Protein AF-A0A7J8GBL2-F1 (afdb_monomer_lite)

Secondary structure (DSSP, 8-state):
---SSPPHHHHHHHHHHHHTTSS-HHHHHHHHHT---TT-HHHHHHHHHHHHHHHTT----S-HHHHHHHHHHHHHHHHHHHHHHHHHHHHHHHHHHTT-THHHHHHHHHHHHHHHHHHH-HHHHHHHHHHHHHHHHT-------------

Sequence (151 aa):
MIGPSPNPLILSYLKYAISSQMVSYSSVLTAISKFDDFSRDLCVQALLDIMDMFCDRLSCHGKAEECIGLCRALLSALHWLLRCTAASAERLQEGLEAGTPATGEKQLAMCLQRLEKTLSSTKNRALLHIAKLEEACMCPSSPESHLPLLP

pLDDT: mean 85.91, std 14.97, range [40.41, 97.94]

Organism: Rousettus aegyptiacus (NCBI:txid9407)

Foldseek 3Di:
DPDLADDVVVLVVLLVCVVVVVDPPLVLLQVLLPDDPLVSLNVVLSSLVSCVSCLVVDDDDDDPVVLLSSLQSLLSSLVSLVSSLVVLVVQLVVCVVVVHNVSSVVSNVSSVVSNCVNVVDPVSVVSPVSNVVVVVVVDPDDDDPDDDDDD
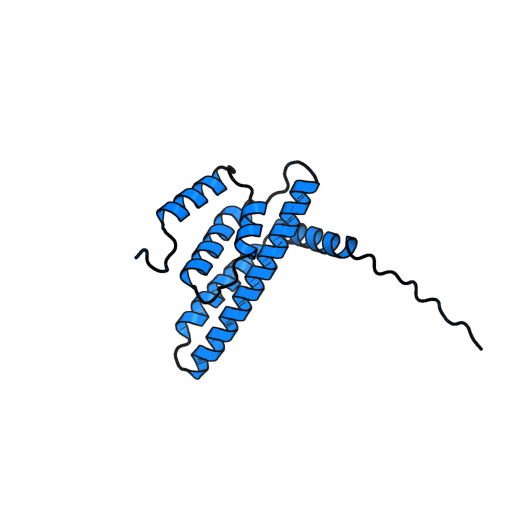
Radius of gyration: 19.53 Å; chains: 1; bounding box: 56×64×44 Å

InterPro domains:
  IPR021429 Mediator complex, subunit Med24, [PF11277] (1-139)
  IPR021429 Mediator complex, subunit Med24, [PTHR12898] (1-139)

Structure (mmCIF, N/CA/C/O backbone):
data_AF-A0A7J8GBL2-F1
#
_entry.id   AF-A0A7J8GBL2-F1
#
loop_
_atom_site.group_PDB
_atom_site.id
_atom_site.type_symbol
_atom_site.label_atom_id
_atom_site.label_alt_id
_atom_site.label_comp_id
_atom_site.label_asym_id
_atom_site.label_entity_id
_atom_site.label_seq_id
_atom_site.pdbx_PDB_ins_code
_atom_site.Cartn_x
_atom_site.Cartn_y
_atom_site.Cartn_z
_atom_site.occupancy
_atom_site.B_iso_or_equiv
_atom_site.auth_seq_id
_atom_site.auth_comp_id
_atom_site.auth_asym_id
_atom_site.auth_atom_id
_atom_site.pdbx_PDB_model_num
ATOM 1 N N . MET A 1 1 ? -7.317 25.202 13.423 1.00 42.50 1 MET A N 1
ATOM 2 C CA . MET A 1 1 ? -6.593 23.915 13.499 1.00 42.50 1 MET A CA 1
ATOM 3 C C . MET A 1 1 ? -7.121 23.024 12.387 1.00 42.50 1 MET A C 1
ATOM 5 O O . MET A 1 1 ? -8.310 22.740 12.385 1.00 42.50 1 MET A O 1
ATOM 9 N N . ILE A 1 2 ? -6.291 22.675 11.400 1.00 48.00 2 ILE A N 1
ATOM 10 C CA . ILE A 1 2 ? -6.624 21.650 10.396 1.00 48.00 2 ILE A CA 1
ATOM 11 C C . ILE A 1 2 ? -6.773 20.336 11.177 1.00 48.00 2 ILE A C 1
ATOM 13 O O . ILE A 1 2 ? -5.885 20.008 11.960 1.00 48.00 2 ILE A O 1
ATOM 17 N N . GLY A 1 3 ? -7.923 19.663 11.078 1.00 54.56 3 GLY A N 1
ATOM 18 C CA . GLY A 1 3 ? -8.198 18.441 11.842 1.00 54.56 3 GLY A CA 1
ATOM 19 C C . GLY A 1 3 ? -7.192 17.314 11.549 1.00 54.56 3 GLY A C 1
ATOM 20 O O . GLY A 1 3 ? -6.438 17.406 10.584 1.00 54.56 3 GLY A O 1
ATOM 21 N N . PRO A 1 4 ? -7.194 16.220 12.333 1.00 65.69 4 PRO A N 1
ATOM 22 C CA . PRO A 1 4 ? -6.273 15.085 12.165 1.00 65.69 4 PRO A CA 1
ATOM 23 C C . PRO A 1 4 ? -6.483 14.301 10.854 1.00 65.69 4 PRO A C 1
ATOM 25 O O . PRO A 1 4 ? -5.810 13.304 10.614 1.00 65.69 4 PRO A O 1
ATOM 28 N N . SER A 1 5 ? -7.437 14.724 10.023 1.00 67.12 5 SER A N 1
ATOM 29 C CA . SER A 1 5 ? -7.727 14.157 8.714 1.00 67.12 5 SER A CA 1
ATOM 30 C C . SER A 1 5 ? -6.786 14.720 7.640 1.00 67.12 5 SER A C 1
ATOM 32 O O . SER A 1 5 ? -6.573 15.938 7.603 1.00 67.12 5 SER A O 1
ATOM 34 N N . PRO A 1 6 ? -6.306 13.891 6.698 1.00 77.38 6 PRO A N 1
ATOM 35 C CA . PRO A 1 6 ? -5.549 14.370 5.547 1.00 77.38 6 PRO A CA 1
ATOM 36 C C . PRO A 1 6 ? -6.334 15.431 4.763 1.00 77.38 6 PRO A C 1
ATOM 38 O O . PRO A 1 6 ? -7.533 15.278 4.525 1.00 77.38 6 PRO A O 1
ATOM 41 N N . ASN A 1 7 ? -5.668 16.507 4.338 1.00 85.81 7 ASN A N 1
ATOM 42 C CA . ASN A 1 7 ? -6.323 17.566 3.571 1.00 85.81 7 ASN A CA 1
ATOM 43 C C . ASN A 1 7 ? -6.790 17.020 2.198 1.00 85.81 7 ASN A C 1
ATOM 45 O O . ASN A 1 7 ? -5.944 16.596 1.401 1.00 85.81 7 ASN A O 1
ATOM 49 N N . PRO A 1 8 ? -8.100 17.059 1.878 1.00 83.44 8 PRO A N 1
ATOM 50 C CA . PRO A 1 8 ? -8.644 16.444 0.665 1.00 83.44 8 PRO A CA 1
ATOM 51 C C . PRO A 1 8 ? -8.137 17.090 -0.633 1.00 83.44 8 PRO A C 1
ATOM 53 O O . PRO A 1 8 ? -8.047 16.408 -1.657 1.00 83.44 8 PRO A O 1
ATOM 56 N N . LEU A 1 9 ? -7.754 18.373 -0.609 1.00 86.62 9 LEU A N 1
ATOM 57 C CA . LEU A 1 9 ? -7.161 19.050 -1.768 1.00 86.62 9 LEU A CA 1
ATOM 58 C C . LEU A 1 9 ? -5.749 18.531 -2.046 1.00 86.62 9 LEU A C 1
ATOM 60 O O . LEU A 1 9 ? -5.419 18.226 -3.190 1.00 86.62 9 LEU A O 1
ATOM 64 N N . ILE A 1 10 ? -4.942 18.366 -0.993 1.00 86.69 10 ILE A N 1
ATOM 65 C CA . ILE A 1 10 ? -3.588 17.807 -1.107 1.00 86.69 10 ILE A CA 1
ATOM 66 C C . ILE A 1 10 ? -3.666 16.367 -1.615 1.00 86.69 10 ILE A C 1
ATOM 68 O O . ILE A 1 10 ? -2.939 16.005 -2.538 1.00 86.69 10 ILE A O 1
ATOM 72 N N . LEU A 1 11 ? -4.589 15.564 -1.073 1.00 85.25 11 LEU A N 1
ATOM 73 C CA . LEU A 1 11 ? -4.819 14.209 -1.568 1.00 85.25 11 LEU A CA 1
ATOM 74 C C . LEU A 1 11 ? -5.208 14.216 -3.047 1.00 85.25 11 LEU A C 1
ATOM 76 O O . LEU A 1 11 ? -4.621 13.473 -3.822 1.00 85.25 11 LEU A O 1
ATO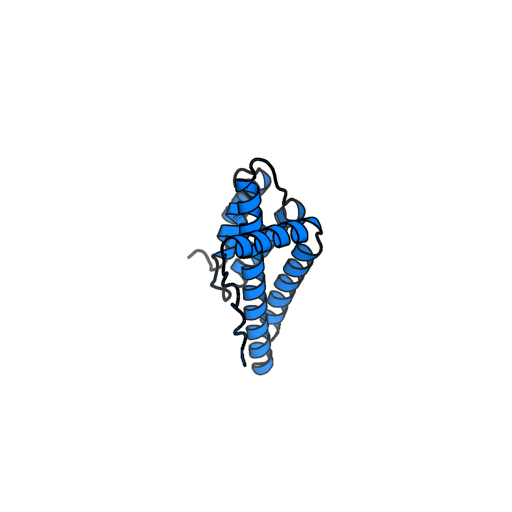M 80 N N . SER A 1 12 ? -6.139 15.072 -3.465 1.00 87.44 12 SER A N 1
ATOM 81 C CA . SER A 1 12 ? -6.557 15.157 -4.872 1.00 87.44 12 SER A CA 1
ATOM 82 C C . SER A 1 12 ? -5.398 15.534 -5.801 1.00 87.44 12 SER A C 1
ATOM 84 O O . SER A 1 12 ? -5.246 14.936 -6.867 1.00 87.44 12 SER A O 1
ATOM 86 N N . TYR A 1 13 ? -4.528 16.455 -5.375 1.00 89.62 13 TYR A N 1
ATOM 87 C CA . TYR A 1 13 ? -3.325 16.814 -6.125 1.00 89.62 13 TYR A CA 1
ATOM 88 C C . TYR A 1 13 ? -2.335 15.647 -6.227 1.00 89.62 13 TYR A C 1
ATOM 90 O O . TYR A 1 13 ? -1.834 15.360 -7.312 1.00 89.62 13 TYR A O 1
ATOM 98 N N . LEU A 1 14 ? -2.094 14.925 -5.127 1.00 87.94 14 LEU A N 1
ATOM 99 C CA . LEU A 1 14 ? -1.241 13.732 -5.130 1.00 87.94 14 LEU A CA 1
ATOM 100 C C . LEU A 1 14 ? -1.795 12.652 -6.061 1.00 87.94 14 LEU A C 1
ATOM 102 O O . LEU A 1 14 ? -1.059 12.103 -6.877 1.00 87.94 14 LEU A O 1
ATOM 106 N N . LYS A 1 15 ? -3.103 12.392 -5.995 1.00 88.31 15 LYS A N 1
ATOM 107 C CA . LYS A 1 15 ? -3.793 11.449 -6.883 1.00 88.31 15 LYS A CA 1
ATOM 108 C C . LYS A 1 15 ? -3.584 11.806 -8.355 1.00 88.31 15 LYS A C 1
ATOM 110 O O . LYS A 1 15 ? -3.282 10.921 -9.160 1.00 88.31 15 LYS A O 1
ATOM 115 N N . TYR A 1 16 ? -3.704 13.090 -8.694 1.00 90.25 16 TYR A N 1
ATOM 116 C CA . TYR A 1 16 ? -3.426 13.584 -10.039 1.00 90.25 16 TYR A CA 1
ATOM 117 C C . TYR A 1 16 ? -1.955 13.387 -10.421 1.00 90.25 16 TYR A C 1
ATOM 119 O O . TYR A 1 16 ? -1.689 12.778 -11.451 1.00 90.25 16 TYR A O 1
ATOM 127 N N . ALA A 1 17 ? -1.011 13.815 -9.577 1.00 89.62 17 ALA A N 1
ATOM 128 C CA . ALA A 1 17 ? 0.427 13.714 -9.834 1.00 89.62 17 ALA A CA 1
ATOM 129 C C . ALA A 1 17 ? 0.914 12.272 -10.047 1.00 89.62 17 ALA A C 1
ATOM 131 O O . ALA A 1 17 ? 1.781 12.022 -10.883 1.00 89.62 17 ALA A O 1
ATOM 132 N N . ILE A 1 18 ? 0.332 11.318 -9.318 1.00 88.38 18 ILE A N 1
ATOM 133 C CA . ILE A 1 18 ? 0.596 9.886 -9.486 1.00 88.38 18 ILE A CA 1
ATOM 134 C C . ILE A 1 18 ? 0.007 9.384 -10.807 1.00 88.38 18 ILE A C 1
ATOM 136 O O . ILE A 1 18 ? 0.660 8.649 -11.544 1.00 88.38 18 ILE A O 1
ATOM 140 N N . SER A 1 19 ? -1.226 9.782 -11.124 1.00 87.94 19 SER A N 1
ATOM 141 C CA . SER A 1 19 ? -1.919 9.328 -12.337 1.00 87.94 19 SER A CA 1
ATOM 142 C C . SER A 1 19 ? -1.280 9.878 -13.615 1.00 87.94 19 SER A C 1
ATOM 144 O O . SER A 1 19 ? -1.243 9.180 -14.625 1.00 87.94 19 SER A O 1
ATOM 146 N N . SER A 1 20 ? -0.734 11.095 -13.561 1.00 88.94 20 SER A N 1
ATOM 147 C CA . SER A 1 20 ? 0.019 11.723 -14.650 1.00 88.94 20 SER A CA 1
ATOM 148 C C . SER A 1 20 ? 1.500 11.331 -14.685 1.00 88.94 20 SER A C 1
ATOM 150 O O . SER A 1 20 ? 2.227 11.824 -15.542 1.00 88.94 20 SER A O 1
ATOM 152 N N . GLN A 1 21 ? 1.951 10.447 -13.782 1.00 83.31 21 GLN A N 1
ATOM 153 C CA . GLN A 1 21 ? 3.343 9.993 -13.666 1.00 83.31 21 GLN A CA 1
ATOM 154 C C . GLN A 1 21 ? 4.361 11.132 -13.453 1.00 83.31 21 GLN A C 1
ATOM 156 O O . GLN A 1 21 ? 5.547 10.964 -13.723 1.00 83.31 21 GLN A O 1
ATOM 161 N N . MET A 1 22 ? 3.927 12.277 -12.907 1.00 88.81 22 MET A N 1
ATOM 162 C CA . MET A 1 22 ? 4.844 13.335 -12.450 1.00 88.81 22 MET A CA 1
ATOM 163 C C . MET A 1 22 ? 5.694 12.876 -11.257 1.00 88.81 22 MET A C 1
ATOM 165 O O . MET A 1 22 ? 6.753 13.440 -10.991 1.00 88.81 22 MET A O 1
ATOM 169 N N . VAL A 1 23 ? 5.226 11.855 -10.531 1.00 88.62 23 VAL A N 1
ATOM 170 C CA . VAL A 1 23 ? 5.955 11.178 -9.455 1.00 88.62 23 VAL A CA 1
ATOM 171 C C . VAL A 1 23 ? 5.969 9.679 -9.745 1.00 88.62 23 VAL A C 1
ATOM 173 O O . VAL A 1 23 ? 4.943 9.105 -10.114 1.00 88.62 23 VAL A O 1
ATOM 176 N N . SER A 1 24 ? 7.121 9.032 -9.561 1.00 90.69 24 SER A N 1
ATOM 177 C CA . SER A 1 24 ? 7.250 7.591 -9.788 1.00 90.69 24 SER A CA 1
ATOM 178 C C . SER A 1 24 ? 6.511 6.775 -8.719 1.00 90.69 24 SER A C 1
ATOM 180 O O . SER A 1 24 ? 6.481 7.132 -7.537 1.00 90.69 24 SER A O 1
ATOM 182 N N . TYR A 1 25 ? 5.962 5.622 -9.117 1.00 93.12 25 TYR A N 1
ATOM 183 C CA . TYR A 1 25 ? 5.311 4.699 -8.180 1.00 93.12 25 TYR A CA 1
ATOM 184 C C . TYR A 1 25 ? 6.273 4.198 -7.094 1.00 93.12 25 TYR A C 1
ATOM 186 O O . TYR A 1 25 ? 5.866 4.051 -5.945 1.00 93.12 25 TYR A O 1
ATOM 194 N N . SER A 1 26 ? 7.554 3.995 -7.427 1.00 94.19 26 SER A N 1
ATOM 195 C CA . SER A 1 26 ? 8.588 3.599 -6.460 1.00 94.19 26 SER A CA 1
ATOM 196 C C . SER A 1 26 ? 8.748 4.638 -5.343 1.00 94.19 26 SER A C 1
ATOM 198 O O . SER A 1 26 ? 8.723 4.279 -4.164 1.00 94.19 26 SER A O 1
ATOM 200 N N . SER A 1 27 ? 8.819 5.932 -5.680 1.00 93.94 27 SER A N 1
ATOM 201 C CA . SER A 1 27 ? 8.923 7.003 -4.681 1.00 93.94 27 SER A CA 1
ATOM 202 C C . SER A 1 27 ? 7.697 7.061 -3.771 1.00 93.94 27 SER A C 1
ATOM 204 O O . SER A 1 27 ? 7.835 7.239 -2.562 1.00 93.94 27 SER A O 1
ATOM 206 N N . VAL A 1 28 ? 6.501 6.864 -4.331 1.00 95.44 28 VAL A N 1
ATOM 207 C CA . VAL A 1 28 ? 5.243 6.855 -3.568 1.00 95.44 28 VAL A CA 1
ATOM 208 C C . VAL A 1 28 ? 5.194 5.665 -2.608 1.00 95.44 28 VAL A C 1
ATOM 210 O O . VAL A 1 28 ? 4.938 5.854 -1.423 1.00 95.44 28 VAL A O 1
ATOM 213 N N . LEU A 1 29 ? 5.496 4.454 -3.085 1.00 96.44 29 LEU A N 1
ATOM 214 C CA . LEU A 1 29 ? 5.553 3.243 -2.256 1.00 96.44 29 LEU A CA 1
ATOM 215 C C . LEU A 1 29 ? 6.598 3.370 -1.140 1.00 96.44 29 LEU A C 1
ATOM 217 O O . LEU A 1 29 ? 6.328 3.030 0.011 1.00 96.44 29 LEU A O 1
ATOM 221 N N . THR A 1 30 ? 7.761 3.940 -1.462 1.00 96.62 30 THR A N 1
ATOM 222 C CA . THR A 1 30 ? 8.812 4.230 -0.481 1.00 96.62 30 THR A CA 1
ATOM 223 C C . THR A 1 30 ? 8.316 5.213 0.578 1.00 96.62 30 THR A C 1
ATOM 225 O O . THR A 1 30 ? 8.521 4.979 1.766 1.00 96.62 30 THR A O 1
ATOM 228 N N . ALA A 1 31 ? 7.634 6.292 0.185 1.00 96.56 31 ALA A N 1
ATOM 229 C CA . ALA A 1 31 ? 7.075 7.258 1.127 1.00 96.56 31 ALA A CA 1
ATOM 230 C C . ALA A 1 31 ? 6.003 6.636 2.037 1.00 96.56 31 ALA A C 1
ATOM 232 O O . ALA A 1 31 ? 6.041 6.856 3.244 1.00 96.56 31 ALA A O 1
ATOM 233 N N . ILE A 1 32 ? 5.105 5.811 1.483 1.00 96.38 32 ILE A N 1
ATOM 234 C CA . ILE A 1 32 ? 4.098 5.066 2.257 1.00 96.38 32 ILE A CA 1
ATOM 235 C C . ILE A 1 32 ? 4.783 4.174 3.298 1.00 96.38 32 ILE A C 1
ATOM 237 O O . ILE A 1 32 ? 4.420 4.214 4.469 1.00 96.38 32 ILE A O 1
ATOM 241 N N . SER A 1 33 ? 5.819 3.427 2.899 1.00 97.25 33 SER A N 1
ATOM 242 C CA . SER A 1 33 ? 6.503 2.471 3.783 1.00 97.25 33 SER A CA 1
ATOM 243 C C . SER A 1 33 ? 7.182 3.092 5.013 1.00 97.25 33 SER A C 1
ATOM 245 O O . SER A 1 33 ? 7.448 2.384 5.989 1.00 97.25 33 SER A O 1
ATOM 247 N N . LYS A 1 34 ? 7.437 4.407 4.980 1.00 96.94 34 LYS A N 1
ATOM 248 C CA . LYS A 1 34 ? 8.035 5.180 6.078 1.00 96.94 34 LYS A CA 1
ATOM 249 C C . LYS A 1 34 ? 7.026 5.623 7.136 1.00 96.94 34 LYS A C 1
ATOM 251 O O . LYS A 1 34 ? 7.449 6.060 8.197 1.00 96.94 34 LYS A O 1
ATOM 256 N N . PHE A 1 35 ? 5.726 5.544 6.858 1.00 95.62 35 PHE A N 1
ATOM 257 C CA . PHE A 1 35 ? 4.697 5.886 7.832 1.00 95.62 35 PHE A CA 1
ATOM 258 C C . PHE A 1 35 ? 4.590 4.794 8.907 1.00 95.62 35 PHE A C 1
ATOM 260 O O . PHE A 1 35 ? 4.441 3.622 8.577 1.00 95.62 35 PHE A O 1
ATOM 267 N N . ASP A 1 36 ? 4.641 5.156 10.181 1.00 94.19 36 ASP A N 1
ATOM 268 C CA . ASP A 1 36 ? 4.676 4.218 11.312 1.00 94.19 36 ASP A CA 1
ATOM 269 C C . ASP A 1 36 ? 3.622 4.502 12.399 1.00 94.19 36 ASP A C 1
ATOM 271 O O . ASP A 1 36 ? 3.341 3.625 13.215 1.00 94.19 36 ASP A O 1
ATOM 275 N N . ASP A 1 37 ? 2.967 5.669 12.378 1.00 94.25 37 ASP A N 1
ATOM 276 C CA . ASP A 1 37 ? 1.882 6.017 13.310 1.00 94.25 37 ASP A CA 1
ATOM 277 C C . ASP A 1 37 ? 0.539 5.360 12.921 1.00 94.25 37 ASP A C 1
ATOM 279 O O . ASP A 1 37 ? -0.404 6.001 12.444 1.00 94.25 37 ASP A O 1
ATOM 283 N N . PHE A 1 38 ? 0.429 4.047 13.144 1.00 92.88 38 PHE A N 1
ATOM 284 C CA . PHE A 1 38 ? -0.775 3.263 12.837 1.00 92.88 38 PHE A CA 1
ATOM 285 C C . PHE A 1 38 ? -1.997 3.594 13.708 1.00 92.88 38 PHE A C 1
ATOM 287 O O . PHE A 1 38 ? -3.061 3.022 13.469 1.00 92.88 38 PHE A O 1
ATOM 294 N N . SER A 1 39 ? -1.873 4.500 14.687 1.00 89.81 39 SER A N 1
ATOM 295 C CA . SER A 1 39 ? -3.005 5.006 15.479 1.00 89.81 39 SER A CA 1
ATOM 296 C C . SER A 1 39 ? -3.896 5.973 14.684 1.00 89.81 39 SER A C 1
ATOM 298 O O . SER A 1 39 ? -5.040 6.242 15.048 1.00 89.81 39 SER A O 1
ATOM 300 N N . ARG A 1 40 ? -3.385 6.507 13.566 1.00 91.38 40 ARG A N 1
ATOM 301 C CA . ARG A 1 40 ? -4.079 7.472 12.706 1.00 91.38 40 ARG A CA 1
ATOM 302 C C . ARG A 1 40 ? -4.880 6.762 11.618 1.00 91.38 40 ARG A C 1
ATOM 304 O O . ARG A 1 40 ? -4.484 6.778 10.451 1.00 91.38 40 ARG A O 1
ATOM 311 N N . ASP A 1 41 ? -6.029 6.195 11.975 1.00 90.38 41 ASP A N 1
ATOM 312 C CA . ASP A 1 41 ? -6.839 5.374 11.056 1.00 90.38 41 ASP A CA 1
ATOM 313 C C . ASP A 1 41 ? -7.143 6.075 9.716 1.00 90.38 41 ASP A C 1
ATOM 315 O O . ASP A 1 41 ? -6.961 5.488 8.651 1.00 90.38 41 ASP A O 1
ATOM 319 N N . LEU A 1 42 ? -7.508 7.365 9.739 1.00 91.12 42 LEU A N 1
ATOM 320 C CA . LEU A 1 42 ? -7.787 8.142 8.519 1.00 91.12 42 LEU A CA 1
ATOM 321 C C . LEU A 1 42 ? -6.550 8.348 7.631 1.00 91.12 42 LEU A C 1
ATOM 323 O O . LEU A 1 42 ? -6.668 8.395 6.406 1.00 91.12 42 LEU A O 1
ATOM 327 N N . CYS A 1 43 ? -5.364 8.486 8.229 1.00 92.56 43 CYS A N 1
ATOM 328 C CA . CYS A 1 43 ? -4.117 8.608 7.477 1.00 92.56 43 CYS A CA 1
ATOM 329 C C . CYS A 1 43 ? -3.770 7.277 6.820 1.00 92.56 43 CYS A C 1
ATOM 331 O O . CYS A 1 43 ? -3.499 7.240 5.623 1.00 92.56 43 CYS A O 1
ATOM 333 N N . VAL A 1 44 ? -3.842 6.185 7.583 1.00 93.69 44 VAL A N 1
ATOM 334 C CA . VAL A 1 44 ? -3.593 4.841 7.061 1.00 93.69 44 VAL A CA 1
ATOM 335 C C . VAL A 1 44 ? -4.574 4.517 5.934 1.00 93.69 44 VAL A C 1
ATOM 337 O O . VAL A 1 44 ? -4.146 4.083 4.868 1.00 93.69 44 VAL A O 1
ATOM 340 N N . GLN A 1 45 ? -5.865 4.806 6.117 1.00 93.62 45 GLN A N 1
ATOM 341 C CA . GLN A 1 45 ? -6.881 4.654 5.076 1.00 93.62 45 GLN A CA 1
ATOM 342 C C . GLN A 1 45 ? -6.506 5.423 3.800 1.00 93.62 45 GLN A C 1
ATOM 344 O O . GLN A 1 45 ? -6.493 4.838 2.719 1.00 93.62 45 GLN A O 1
ATOM 349 N N . ALA A 1 46 ? -6.126 6.699 3.909 1.00 93.75 46 ALA A N 1
ATOM 350 C CA . ALA A 1 46 ? -5.724 7.487 2.744 1.00 93.75 46 ALA A CA 1
ATOM 351 C C . ALA A 1 46 ? -4.481 6.917 2.033 1.00 93.75 46 ALA A C 1
ATOM 353 O O . ALA A 1 46 ? -4.411 6.955 0.804 1.00 93.75 46 ALA A O 1
ATOM 354 N N . LEU A 1 47 ? -3.513 6.367 2.775 1.00 95.12 47 LEU A N 1
ATOM 355 C CA . LEU A 1 47 ? -2.332 5.718 2.195 1.00 95.12 47 LEU A CA 1
ATOM 356 C C . LEU A 1 47 ? -2.696 4.409 1.476 1.00 95.12 47 LEU A C 1
ATOM 358 O O . LEU A 1 47 ? -2.201 4.166 0.374 1.00 95.12 47 LEU A O 1
ATOM 362 N N . LEU A 1 48 ? -3.594 3.599 2.049 1.00 95.12 48 LEU A N 1
ATOM 363 C CA . LEU A 1 48 ? -4.115 2.383 1.410 1.00 95.12 48 LEU A CA 1
ATOM 364 C C . LEU A 1 48 ? -4.889 2.701 0.123 1.00 95.12 48 LEU A C 1
ATOM 366 O O . LEU A 1 48 ? -4.749 1.975 -0.864 1.00 95.12 48 LEU A O 1
ATOM 370 N N . ASP A 1 49 ? -5.663 3.789 0.116 1.00 94.06 49 ASP A N 1
ATOM 371 C CA . ASP A 1 49 ? -6.381 4.272 -1.067 1.00 94.06 49 ASP A CA 1
ATOM 372 C C . ASP A 1 49 ? -5.411 4.754 -2.152 1.00 94.06 49 ASP A C 1
ATOM 374 O O . ASP A 1 49 ? -5.585 4.438 -3.327 1.00 94.06 49 ASP A O 1
ATOM 378 N N . ILE A 1 50 ? -4.360 5.492 -1.775 1.00 93.62 50 ILE A N 1
ATOM 379 C CA . ILE A 1 50 ? -3.308 5.915 -2.710 1.00 93.62 50 ILE A CA 1
ATOM 380 C C . ILE A 1 50 ? -2.621 4.693 -3.323 1.00 93.62 50 ILE A C 1
ATOM 382 O O . ILE A 1 50 ? -2.460 4.640 -4.541 1.00 93.62 50 ILE A O 1
ATOM 386 N N . MET A 1 51 ? -2.244 3.708 -2.505 1.00 93.94 51 MET A N 1
ATOM 387 C CA . MET A 1 51 ? -1.613 2.475 -2.980 1.00 93.94 51 MET A CA 1
ATOM 388 C C . MET A 1 51 ? -2.523 1.711 -3.954 1.00 93.94 51 MET A C 1
ATOM 390 O O . MET A 1 51 ? -2.047 1.202 -4.968 1.00 93.94 51 MET A O 1
ATOM 394 N N . ASP A 1 52 ? -3.835 1.673 -3.698 1.00 92.44 52 ASP A N 1
ATOM 395 C CA . ASP A 1 52 ? -4.806 1.012 -4.578 1.00 92.44 52 ASP A CA 1
ATOM 396 C C . ASP A 1 52 ? -4.859 1.611 -5.983 1.00 92.44 52 ASP A C 1
ATOM 398 O O . ASP A 1 52 ? -5.004 0.887 -6.968 1.00 92.44 52 ASP A O 1
ATOM 402 N N . MET A 1 53 ? -4.716 2.935 -6.084 1.00 91.50 53 MET A N 1
ATOM 403 C CA . MET A 1 53 ? -4.912 3.662 -7.337 1.00 91.50 53 MET A CA 1
ATOM 404 C C . MET A 1 53 ? -4.002 3.207 -8.470 1.00 91.50 53 MET A C 1
ATOM 406 O O . MET A 1 53 ? -4.368 3.367 -9.635 1.00 91.50 53 MET A O 1
ATOM 410 N N . PHE A 1 54 ? -2.811 2.706 -8.149 1.00 90.38 54 PHE A N 1
ATOM 411 C CA . PHE A 1 54 ? -1.802 2.342 -9.139 1.00 90.38 54 PHE A CA 1
ATOM 412 C C . PHE A 1 54 ? -1.266 0.915 -8.984 1.00 90.38 54 PHE A C 1
ATOM 414 O O . PHE A 1 54 ? -0.458 0.503 -9.813 1.00 90.38 54 PHE A O 1
ATOM 421 N N . CYS A 1 55 ? -1.729 0.139 -7.995 1.00 89.44 55 CYS A N 1
ATOM 422 C CA . CYS A 1 55 ? -1.253 -1.228 -7.744 1.00 89.44 55 CYS A CA 1
ATOM 423 C C . CYS A 1 55 ? -1.377 -2.139 -8.983 1.00 89.44 55 CYS A C 1
ATOM 425 O O . CYS A 1 55 ? -0.459 -2.893 -9.303 1.00 89.44 55 CYS A O 1
ATOM 427 N N . ASP A 1 56 ? -2.462 -2.000 -9.750 1.00 89.38 56 ASP A N 1
ATOM 428 C CA . ASP A 1 56 ? -2.684 -2.781 -10.976 1.00 89.38 56 ASP A CA 1
ATOM 429 C C . ASP A 1 56 ? -1.803 -2.304 -12.147 1.00 89.38 56 ASP A C 1
ATOM 431 O O . ASP A 1 56 ? -1.520 -3.054 -13.086 1.00 89.38 56 ASP A O 1
ATOM 435 N N . ARG A 1 57 ? -1.304 -1.065 -12.078 1.00 89.62 57 ARG A N 1
ATOM 436 C CA . ARG A 1 57 ? -0.488 -0.407 -13.111 1.00 89.62 57 ARG A CA 1
ATOM 437 C C . ARG A 1 57 ? 1.017 -0.505 -12.865 1.00 89.62 57 ARG A C 1
ATOM 439 O O . ARG A 1 57 ? 1.776 0.017 -13.670 1.00 89.62 57 ARG A O 1
ATOM 446 N N . LEU A 1 58 ? 1.460 -1.175 -11.800 1.00 90.19 58 LEU A N 1
ATOM 447 C CA . LEU A 1 58 ? 2.886 -1.346 -11.509 1.00 90.19 58 LEU A CA 1
ATOM 448 C C . LEU A 1 58 ? 3.584 -2.082 -12.650 1.00 90.19 58 LEU A C 1
ATOM 450 O O . LEU A 1 58 ? 3.228 -3.213 -12.960 1.00 90.19 58 LEU A O 1
ATOM 454 N N . SER A 1 59 ? 4.568 -1.468 -13.284 1.00 86.25 59 SER A N 1
ATOM 455 C CA . SER A 1 59 ? 5.327 -2.092 -14.364 1.00 86.25 59 SER A CA 1
ATOM 456 C C . SER A 1 59 ? 6.745 -1.555 -14.385 1.00 86.25 59 SER A C 1
ATOM 458 O O . SER A 1 59 ? 7.002 -0.384 -14.113 1.00 86.25 59 SER A O 1
ATOM 460 N N . CYS A 1 60 ? 7.667 -2.450 -14.709 1.00 83.56 60 CYS A N 1
ATOM 461 C CA . CYS A 1 60 ? 9.059 -2.130 -14.949 1.00 83.56 60 CYS A CA 1
ATOM 462 C C . CYS A 1 60 ? 9.183 -1.498 -16.339 1.00 83.56 60 CYS A C 1
ATOM 464 O O . CYS A 1 60 ? 8.971 -2.164 -17.352 1.00 83.56 60 CYS A O 1
ATOM 466 N N . HIS A 1 61 ? 9.501 -0.208 -16.378 1.00 78.75 61 HIS A N 1
ATOM 467 C CA . HIS A 1 61 ? 9.835 0.524 -17.595 1.00 78.75 61 HIS A CA 1
ATOM 468 C C . HIS A 1 61 ? 11.197 1.187 -17.397 1.00 78.75 61 HIS A C 1
ATOM 470 O O . HIS A 1 61 ? 11.485 1.667 -16.304 1.00 78.75 61 HIS A O 1
ATOM 476 N N . GLY A 1 62 ? 12.019 1.238 -18.446 1.00 77.69 62 GLY A N 1
ATOM 477 C CA . GLY A 1 62 ? 13.307 1.929 -18.395 1.00 77.69 62 GLY A CA 1
ATOM 478 C C . GLY A 1 62 ? 14.469 1.040 -17.955 1.00 77.69 62 GLY A C 1
ATOM 479 O O . GLY A 1 62 ? 14.600 -0.095 -18.418 1.00 77.69 62 GLY A O 1
ATOM 480 N N . LYS A 1 63 ? 15.369 1.590 -17.132 1.00 85.81 63 LYS A N 1
ATOM 481 C CA . LYS A 1 63 ? 16.638 0.939 -16.768 1.00 85.81 63 LYS A CA 1
ATOM 482 C C . LYS A 1 63 ? 16.435 -0.142 -15.705 1.00 85.81 63 LYS A C 1
ATOM 484 O O . LYS A 1 63 ? 15.526 -0.059 -14.880 1.00 85.81 63 LYS A O 1
ATOM 489 N N . ALA A 1 64 ? 17.342 -1.121 -15.672 1.00 87.19 64 ALA A N 1
ATOM 490 C CA . ALA A 1 64 ? 17.329 -2.192 -14.672 1.00 87.19 64 ALA A CA 1
ATOM 491 C C . ALA A 1 64 ? 17.311 -1.649 -13.229 1.00 87.19 64 ALA A C 1
ATOM 493 O O . ALA A 1 64 ? 16.513 -2.108 -12.420 1.00 87.19 64 ALA A O 1
ATOM 494 N N . GLU A 1 65 ? 18.100 -0.611 -12.943 1.00 87.00 65 GLU A N 1
ATOM 495 C CA . GLU A 1 65 ? 18.146 0.064 -11.635 1.00 87.00 65 GLU A CA 1
ATOM 496 C C . GLU A 1 65 ? 16.779 0.603 -11.185 1.00 87.00 65 GLU A C 1
ATOM 498 O O . GLU A 1 65 ? 16.379 0.429 -10.036 1.00 87.00 65 GLU A O 1
ATOM 503 N N . GLU A 1 66 ? 16.021 1.221 -12.094 1.00 87.56 66 GLU A N 1
ATOM 504 C CA . GLU A 1 66 ? 14.690 1.766 -11.791 1.00 87.56 66 GLU A CA 1
ATOM 505 C C . GLU A 1 66 ? 13.685 0.642 -11.522 1.00 87.56 66 GLU A C 1
ATOM 507 O O . GLU A 1 66 ? 12.830 0.747 -10.640 1.00 87.56 66 GLU A O 1
ATOM 512 N N . CYS A 1 67 ? 13.827 -0.467 -12.249 1.00 91.19 67 CYS A N 1
ATOM 513 C CA . CYS A 1 67 ? 13.015 -1.662 -12.066 1.00 91.19 67 CYS A CA 1
ATOM 514 C C . CYS A 1 67 ? 13.296 -2.317 -10.708 1.00 91.19 67 CYS A C 1
ATOM 516 O O . CYS A 1 67 ? 12.358 -2.631 -9.978 1.00 91.19 67 CYS A O 1
ATOM 518 N N . ILE A 1 68 ? 14.571 -2.454 -10.334 1.00 92.75 68 ILE A N 1
ATOM 519 C CA . ILE A 1 68 ? 14.990 -2.960 -9.020 1.00 92.75 68 ILE A CA 1
ATOM 520 C C . ILE A 1 68 ? 14.496 -2.025 -7.910 1.00 92.75 68 ILE A C 1
ATOM 522 O O . ILE A 1 68 ? 13.932 -2.489 -6.918 1.00 92.75 68 ILE A O 1
ATOM 526 N N . GLY A 1 69 ? 14.616 -0.707 -8.096 1.00 93.44 69 GLY A N 1
ATOM 527 C CA . GLY A 1 69 ? 14.082 0.289 -7.168 1.00 93.44 69 GLY A CA 1
ATOM 528 C C . GLY A 1 69 ? 12.569 0.166 -6.965 1.00 93.44 69 GLY A C 1
ATOM 529 O O . GLY A 1 69 ? 12.078 0.289 -5.842 1.00 93.44 69 GLY A O 1
ATOM 530 N N . LEU A 1 70 ? 11.808 -0.128 -8.024 1.00 94.81 70 LEU A N 1
ATOM 531 C CA . LEU A 1 70 ? 10.376 -0.410 -7.916 1.00 94.81 70 LEU A CA 1
ATOM 532 C C . LEU A 1 70 ? 10.099 -1.701 -7.136 1.00 94.81 70 LEU A C 1
ATOM 534 O O . LEU A 1 70 ? 9.234 -1.697 -6.260 1.00 94.81 70 LEU A O 1
ATOM 538 N N . CYS A 1 71 ? 10.836 -2.778 -7.420 1.00 95.38 71 CYS A N 1
ATOM 539 C CA . CYS A 1 71 ? 10.717 -4.054 -6.712 1.00 95.38 71 CYS A CA 1
ATOM 540 C C . CYS A 1 71 ? 10.958 -3.882 -5.202 1.00 95.38 71 CYS A C 1
ATOM 542 O O . CYS A 1 71 ? 10.120 -4.286 -4.394 1.00 95.38 71 CYS A O 1
ATOM 544 N N . ARG A 1 72 ? 12.050 -3.208 -4.816 1.00 95.50 72 ARG A N 1
ATOM 545 C CA . ARG A 1 72 ? 12.383 -2.904 -3.411 1.00 95.50 72 ARG A CA 1
ATOM 546 C C . ARG A 1 72 ? 11.320 -2.045 -2.731 1.00 95.50 72 ARG A C 1
ATOM 548 O O . ARG A 1 72 ? 10.923 -2.322 -1.598 1.00 95.50 72 ARG A O 1
ATOM 555 N N . ALA A 1 73 ? 10.834 -1.011 -3.418 1.00 96.81 73 ALA A N 1
ATOM 556 C CA . ALA A 1 73 ? 9.793 -0.140 -2.883 1.00 96.81 73 ALA A CA 1
ATOM 557 C C . ALA A 1 73 ? 8.472 -0.895 -2.668 1.00 96.81 73 ALA A C 1
ATOM 559 O O . ALA A 1 73 ? 7.821 -0.714 -1.640 1.00 96.81 73 ALA A O 1
ATOM 560 N N . LEU A 1 74 ? 8.097 -1.784 -3.596 1.00 96.56 74 LEU A N 1
ATOM 561 C CA . LEU A 1 74 ? 6.921 -2.640 -3.452 1.00 96.56 74 LEU A CA 1
ATOM 562 C C . LEU A 1 74 ? 7.066 -3.613 -2.276 1.00 96.56 74 LEU A C 1
ATOM 564 O O . LEU A 1 74 ? 6.118 -3.776 -1.511 1.00 96.56 74 LEU A O 1
ATOM 568 N N . LEU A 1 75 ? 8.241 -4.221 -2.098 1.00 96.62 75 LEU A N 1
ATOM 569 C CA . LEU A 1 75 ? 8.508 -5.097 -0.957 1.00 96.62 75 LEU A CA 1
ATOM 570 C C . LEU A 1 75 ? 8.443 -4.333 0.375 1.00 96.62 75 LEU A C 1
ATOM 572 O O . LEU A 1 75 ? 7.796 -4.786 1.316 1.00 96.62 75 LEU A O 1
ATOM 576 N N . SER A 1 76 ? 9.023 -3.133 0.430 1.00 97.00 76 SER A N 1
ATOM 577 C CA . SER A 1 76 ? 8.959 -2.258 1.609 1.00 97.00 76 SER A CA 1
ATOM 578 C C . SER A 1 76 ? 7.520 -1.855 1.947 1.00 97.00 76 SER A C 1
ATOM 580 O O . SER A 1 76 ? 7.118 -1.878 3.111 1.00 97.00 76 SER A O 1
ATOM 582 N N . ALA A 1 77 ? 6.711 -1.536 0.932 1.00 97.31 77 ALA A N 1
ATOM 583 C CA . ALA A 1 77 ? 5.290 -1.245 1.098 1.00 97.31 77 ALA A CA 1
ATOM 584 C C . ALA A 1 77 ? 4.487 -2.480 1.544 1.00 97.31 77 ALA A C 1
ATOM 586 O O . ALA A 1 77 ? 3.574 -2.352 2.357 1.00 97.31 77 ALA A O 1
ATOM 587 N N . LEU A 1 78 ? 4.844 -3.682 1.078 1.00 96.88 78 LEU A N 1
ATOM 588 C CA . LEU A 1 78 ? 4.232 -4.928 1.542 1.00 96.88 78 LEU A CA 1
ATOM 589 C C . LEU A 1 78 ? 4.552 -5.194 3.019 1.00 96.88 78 LEU A C 1
ATOM 591 O O . LEU A 1 78 ? 3.649 -5.509 3.790 1.00 96.88 78 LEU A O 1
ATOM 595 N N . HIS A 1 79 ? 5.808 -5.022 3.439 1.00 96.88 79 HIS A N 1
ATOM 596 C CA . HIS A 1 79 ? 6.187 -5.122 4.852 1.00 96.88 79 HIS A CA 1
ATOM 597 C C . HIS A 1 79 ? 5.457 -4.085 5.712 1.00 96.88 79 HIS A C 1
ATOM 599 O O . HIS A 1 79 ? 4.995 -4.396 6.808 1.00 96.88 79 HIS A O 1
ATOM 605 N N . TRP A 1 80 ? 5.306 -2.857 5.213 1.00 97.94 80 TRP A N 1
ATOM 606 C CA . TRP A 1 80 ? 4.489 -1.835 5.862 1.00 97.94 80 TRP A CA 1
ATOM 607 C C . TRP A 1 80 ? 3.024 -2.266 6.012 1.00 97.94 80 TRP A C 1
ATOM 609 O O . TRP A 1 80 ? 2.470 -2.155 7.103 1.00 97.94 80 TRP A O 1
ATOM 619 N N . LEU A 1 81 ? 2.422 -2.833 4.965 1.00 96.88 81 LEU A N 1
ATOM 620 C CA . LEU A 1 81 ? 1.044 -3.321 4.995 1.00 96.88 81 LEU A CA 1
ATOM 621 C C . LEU A 1 81 ? 0.856 -4.476 5.989 1.00 96.88 81 LEU A C 1
ATOM 623 O O . LEU A 1 81 ? -0.150 -4.526 6.695 1.00 96.88 81 LEU A O 1
ATOM 627 N N . LEU A 1 82 ? 1.836 -5.376 6.095 1.00 97.06 82 LEU A N 1
ATOM 628 C CA . LEU A 1 82 ? 1.838 -6.449 7.092 1.00 97.06 82 LEU A CA 1
ATOM 629 C C . LEU A 1 82 ? 1.926 -5.897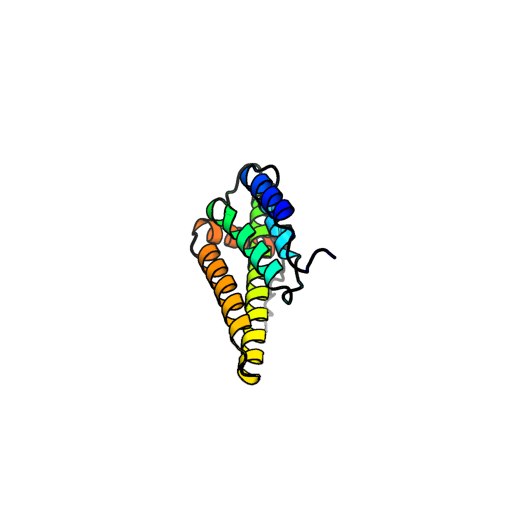 8.521 1.00 97.06 82 LEU A C 1
ATOM 631 O O . LEU A 1 82 ? 1.141 -6.311 9.370 1.00 97.06 82 LEU A O 1
ATOM 635 N N . ARG A 1 83 ? 2.802 -4.914 8.781 1.00 97.19 83 ARG A N 1
ATOM 636 C CA . ARG A 1 83 ? 2.864 -4.221 10.085 1.00 97.19 83 ARG A CA 1
ATOM 637 C C . ARG A 1 83 ? 1.551 -3.516 10.418 1.00 97.19 83 ARG A C 1
ATOM 639 O O . ARG A 1 83 ? 1.070 -3.615 11.540 1.00 97.19 83 ARG A O 1
ATOM 646 N N . CYS A 1 84 ? 0.941 -2.865 9.432 1.00 95.62 84 CYS A N 1
ATOM 647 C CA . CYS A 1 84 ? -0.362 -2.230 9.581 1.00 95.62 84 CYS A CA 1
ATOM 648 C C . CYS A 1 84 ? -1.467 -3.249 9.914 1.00 95.62 84 CYS A C 1
ATOM 650 O O . CYS A 1 84 ? -2.323 -2.991 10.760 1.00 95.62 84 CYS A O 1
ATOM 652 N N . THR A 1 85 ? -1.431 -4.421 9.276 1.00 96.00 85 THR A N 1
ATOM 653 C CA . THR A 1 85 ? -2.358 -5.530 9.543 1.00 96.00 85 THR A CA 1
ATOM 654 C C . THR A 1 85 ? -2.184 -6.044 10.973 1.00 96.00 85 THR A C 1
ATOM 656 O O . THR A 1 85 ? -3.173 -6.170 11.688 1.00 96.00 85 THR A O 1
ATOM 659 N N . ALA A 1 86 ? -0.941 -6.268 11.412 1.00 96.06 86 ALA A N 1
ATOM 660 C CA . ALA A 1 86 ? -0.628 -6.702 12.774 1.00 96.06 86 ALA A CA 1
ATOM 661 C C . ALA A 1 86 ? -1.120 -5.692 13.823 1.00 96.06 86 ALA A C 1
ATOM 663 O O . ALA A 1 86 ? -1.891 -6.057 14.704 1.00 96.06 86 ALA A O 1
ATOM 664 N N . ALA A 1 87 ? -0.800 -4.405 13.650 1.00 93.94 87 ALA A N 1
ATOM 665 C CA . ALA A 1 87 ? -1.255 -3.343 14.548 1.00 93.94 87 ALA A CA 1
ATOM 666 C C . ALA A 1 87 ? -2.790 -3.216 14.597 1.00 93.94 87 ALA A C 1
ATOM 668 O O . ALA A 1 87 ? -3.356 -2.825 15.615 1.00 93.94 87 ALA A O 1
ATOM 669 N N . SER A 1 88 ? -3.483 -3.522 13.496 1.00 92.81 88 SER A N 1
ATOM 670 C CA . SER A 1 88 ? -4.953 -3.520 13.457 1.00 92.81 88 SER A CA 1
ATOM 671 C C . SER A 1 88 ? -5.546 -4.746 14.159 1.00 92.81 88 SER A C 1
ATOM 673 O O . SER A 1 88 ? -6.584 -4.633 14.806 1.00 92.81 88 SER A O 1
ATOM 675 N N . ALA A 1 89 ? -4.886 -5.903 14.054 1.00 93.81 89 ALA A N 1
ATOM 676 C CA . ALA A 1 89 ? -5.279 -7.128 14.744 1.00 93.81 89 ALA A CA 1
ATOM 677 C C . ALA A 1 89 ? -5.085 -7.020 16.265 1.00 93.81 89 ALA A C 1
ATOM 679 O O . ALA A 1 89 ? -5.976 -7.413 17.012 1.00 93.81 89 ALA A O 1
ATOM 680 N N . GLU A 1 90 ? -3.979 -6.421 16.718 1.00 93.25 90 GLU A N 1
ATOM 681 C CA . GLU A 1 90 ? -3.737 -6.117 18.137 1.00 93.25 90 GLU A CA 1
ATOM 682 C C . GLU A 1 90 ? -4.842 -5.213 18.702 1.00 93.25 90 GLU A C 1
ATOM 684 O O . GLU A 1 90 ? -5.469 -5.550 19.704 1.00 93.25 90 GLU A O 1
ATOM 689 N N . ARG A 1 91 ? -5.189 -4.125 17.996 1.00 90.06 91 ARG A N 1
ATOM 690 C CA . ARG A 1 91 ? -6.298 -3.239 18.398 1.00 90.06 91 ARG A CA 1
ATOM 691 C C . ARG A 1 91 ? -7.656 -3.930 18.413 1.00 90.06 91 ARG A C 1
ATOM 693 O O . ARG A 1 91 ? -8.500 -3.598 19.241 1.00 90.06 91 ARG A O 1
ATOM 700 N N . LEU A 1 92 ? -7.904 -4.855 17.485 1.00 91.81 92 LEU A N 1
ATOM 701 C CA . LEU A 1 92 ? -9.126 -5.652 17.505 1.00 91.81 92 LEU A CA 1
ATOM 702 C C . LEU A 1 92 ? -9.171 -6.533 18.756 1.00 91.81 92 LEU A C 1
ATOM 704 O O . LEU A 1 92 ? -10.195 -6.574 19.430 1.00 91.81 92 LEU A O 1
ATOM 708 N N . GLN A 1 93 ? -8.064 -7.194 19.090 1.00 91.25 93 GLN A N 1
ATOM 709 C CA . GLN A 1 93 ? -7.971 -8.015 20.292 1.00 91.25 93 GLN A CA 1
ATOM 710 C C . GLN A 1 93 ? -8.232 -7.190 21.561 1.00 91.25 93 GLN A C 1
ATOM 712 O O . GLN A 1 93 ? -9.046 -7.591 22.388 1.00 91.25 93 GLN A O 1
ATOM 717 N N . GLU A 1 94 ? -7.631 -6.006 21.683 1.00 89.75 94 GLU A N 1
ATOM 718 C CA . GLU A 1 94 ? -7.893 -5.075 22.792 1.00 89.75 94 GLU A CA 1
ATOM 719 C C . GLU A 1 94 ? -9.358 -4.607 22.827 1.00 89.75 94 GLU A C 1
ATOM 721 O O . GLU A 1 94 ? -9.985 -4.548 23.886 1.00 89.75 94 GLU A O 1
ATOM 726 N N . GLY A 1 95 ? -9.927 -4.300 21.659 1.00 88.25 95 GLY A N 1
ATOM 727 C CA . GLY A 1 95 ? -11.321 -3.892 21.519 1.00 88.25 95 GLY A CA 1
ATOM 728 C C . GLY A 1 95 ? -12.312 -4.993 21.896 1.00 88.25 95 GLY A C 1
ATOM 729 O O . GLY A 1 95 ? -13.376 -4.681 22.427 1.00 88.25 95 GLY A O 1
ATOM 730 N N . LEU A 1 96 ? -11.978 -6.267 21.672 1.00 88.94 96 LEU A N 1
ATOM 731 C CA . LEU A 1 96 ? -12.795 -7.405 22.101 1.00 88.94 96 LEU A CA 1
ATOM 732 C C . LEU A 1 96 ? -12.855 -7.500 23.632 1.00 88.94 96 LEU A C 1
ATOM 734 O O . LEU A 1 96 ? -13.948 -7.625 24.181 1.00 88.94 96 LEU A O 1
ATOM 738 N N . GLU A 1 97 ? -11.719 -7.342 24.315 1.00 88.88 97 GLU A N 1
ATOM 739 C CA . GLU A 1 97 ? -11.650 -7.332 25.785 1.00 88.88 97 GLU A CA 1
ATOM 740 C C . GLU A 1 97 ? -12.396 -6.124 26.387 1.00 88.88 97 GLU A C 1
ATOM 742 O O . GLU A 1 97 ? -13.037 -6.230 27.433 1.00 88.88 97 GLU A O 1
ATOM 747 N N . ALA A 1 98 ? -12.360 -4.973 25.705 1.00 86.69 98 ALA A N 1
ATOM 748 C CA . ALA A 1 98 ? -13.025 -3.736 26.123 1.00 86.69 98 ALA A CA 1
ATOM 749 C C . ALA A 1 98 ? -14.491 -3.601 25.648 1.00 86.69 98 ALA A C 1
ATOM 751 O O . ALA A 1 98 ? -15.133 -2.586 25.925 1.00 86.69 98 ALA A O 1
ATOM 752 N N . GLY A 1 99 ? -15.027 -4.573 24.900 1.00 82.94 99 GLY A N 1
ATOM 753 C CA . GLY A 1 99 ? -16.394 -4.541 24.361 1.00 82.94 99 GLY A CA 1
ATOM 754 C C . GLY A 1 99 ? -16.641 -3.524 23.232 1.00 82.94 99 GLY A C 1
ATOM 755 O O . GLY A 1 99 ? -17.790 -3.172 22.967 1.00 82.94 99 GLY A O 1
ATOM 756 N N . THR A 1 100 ? -15.593 -3.037 22.558 1.00 80.19 100 THR A N 1
ATOM 757 C CA . THR A 1 100 ? -15.656 -2.063 21.447 1.00 80.19 100 THR A CA 1
ATOM 758 C C . THR A 1 100 ? -14.822 -2.479 20.207 1.00 80.19 100 THR A C 1
ATOM 760 O O . THR A 1 100 ? -13.929 -1.749 19.777 1.00 80.19 100 THR A O 1
ATOM 763 N N . PRO A 1 101 ? -15.112 -3.624 19.553 1.00 77.94 101 PRO A N 1
ATOM 764 C CA . PRO A 1 101 ? -14.270 -4.178 18.476 1.00 77.94 101 PRO A CA 1
ATOM 765 C C . PRO A 1 101 ? -14.364 -3.460 17.111 1.00 77.94 101 PRO A C 1
ATOM 767 O O . PRO A 1 101 ? -13.494 -3.628 16.252 1.00 77.94 101 PRO A O 1
ATOM 770 N N . ALA A 1 102 ? -15.392 -2.630 16.896 1.00 78.31 102 ALA A N 1
ATOM 771 C CA . ALA A 1 102 ? -15.786 -2.148 15.565 1.00 78.31 102 ALA A CA 1
ATOM 772 C C . ALA A 1 102 ? -14.698 -1.364 14.798 1.00 78.31 102 ALA A C 1
ATOM 774 O O . ALA A 1 102 ? -14.616 -1.446 13.570 1.00 78.31 102 ALA A O 1
ATOM 775 N N . THR A 1 103 ? -13.855 -0.594 15.494 1.00 73.44 103 THR A N 1
ATOM 776 C CA . THR A 1 103 ? -12.810 0.217 14.843 1.00 73.44 103 THR A CA 1
ATOM 777 C C . THR A 1 103 ? -11.643 -0.646 14.355 1.00 73.44 103 THR A C 1
ATOM 779 O O . THR A 1 103 ? -11.184 -0.472 13.223 1.00 73.44 103 THR A O 1
ATOM 782 N N . GLY A 1 104 ? -11.194 -1.610 15.170 1.00 81.38 104 GLY A N 1
ATOM 783 C CA . GLY A 1 104 ? -10.111 -2.534 14.813 1.00 81.38 104 GLY A CA 1
ATOM 784 C C . GLY A 1 104 ? -10.494 -3.453 13.652 1.00 81.38 104 GLY A C 1
ATOM 785 O O . GLY A 1 104 ? -9.714 -3.626 12.716 1.00 81.38 104 GLY A O 1
ATOM 786 N N . GLU A 1 105 ? -11.733 -3.952 13.654 1.00 89.62 105 GLU A N 1
ATOM 787 C CA . GLU A 1 105 ? -12.299 -4.787 12.584 1.00 89.62 105 GLU A CA 1
ATOM 788 C C . GLU A 1 105 ? -12.258 -4.106 11.216 1.00 89.62 105 GLU A C 1
ATOM 790 O O . GLU A 1 105 ? -11.760 -4.680 10.243 1.00 89.62 105 GLU A O 1
ATOM 795 N N . LYS A 1 106 ? -12.753 -2.865 11.132 1.00 90.38 106 LYS A N 1
ATOM 796 C CA . LYS A 1 106 ? -12.793 -2.125 9.867 1.00 90.38 106 LYS A CA 1
ATOM 797 C C . LYS A 1 106 ? -11.388 -1.922 9.303 1.00 90.38 106 LYS A C 1
ATOM 799 O O . LYS A 1 106 ? -11.165 -2.143 8.112 1.00 90.38 106 LYS A O 1
ATOM 804 N N . GLN A 1 107 ? -10.447 -1.507 10.149 1.00 89.88 107 GLN A N 1
ATOM 805 C CA . GLN A 1 107 ? -9.079 -1.239 9.720 1.00 89.88 107 GLN A CA 1
ATOM 806 C C . GLN A 1 107 ? -8.371 -2.520 9.264 1.00 89.88 107 GLN A C 1
ATOM 808 O O . GLN A 1 107 ? -7.721 -2.532 8.214 1.00 89.88 107 GLN A O 1
ATOM 813 N N . LEU A 1 108 ? -8.553 -3.614 10.008 1.00 94.88 108 LEU A N 1
ATOM 814 C CA . LEU A 1 108 ? -8.020 -4.925 9.657 1.00 94.88 108 LEU A CA 1
ATOM 815 C C . LEU A 1 108 ? -8.565 -5.405 8.305 1.00 94.88 108 LEU A C 1
ATOM 817 O O . LEU A 1 108 ? -7.784 -5.805 7.442 1.00 94.88 108 LEU A O 1
ATOM 821 N N . ALA A 1 109 ? -9.878 -5.292 8.081 1.00 95.12 109 ALA A N 1
ATOM 822 C CA . ALA A 1 109 ? -10.510 -5.669 6.818 1.00 95.12 109 ALA A CA 1
ATOM 823 C C . ALA A 1 109 ? -9.931 -4.889 5.625 1.00 95.12 109 ALA A C 1
ATOM 825 O O . ALA A 1 109 ? -9.617 -5.479 4.590 1.00 95.12 109 ALA A O 1
ATOM 826 N N . MET A 1 110 ? -9.712 -3.579 5.777 1.00 94.31 110 MET A N 1
ATOM 827 C CA . MET A 1 110 ? -9.096 -2.753 4.733 1.00 94.31 110 MET A CA 1
ATOM 828 C C . MET A 1 110 ? -7.656 -3.177 4.417 1.00 94.31 110 MET A C 1
ATOM 830 O O . MET A 1 110 ? -7.274 -3.238 3.244 1.00 94.31 110 MET A O 1
ATOM 834 N N . CYS A 1 111 ? -6.861 -3.491 5.443 1.00 95.94 111 CYS A N 1
ATOM 835 C CA . CYS A 1 111 ? -5.487 -3.959 5.261 1.00 95.94 111 CYS A CA 1
ATOM 836 C C . CYS A 1 111 ? -5.449 -5.311 4.539 1.00 95.94 111 CYS A C 1
ATOM 838 O O . CYS A 1 111 ? -4.703 -5.466 3.571 1.00 95.94 111 CYS A O 1
ATOM 840 N N . LEU A 1 112 ? -6.293 -6.259 4.959 1.00 96.50 112 LEU A N 1
ATOM 841 C CA . LEU A 1 112 ? -6.395 -7.586 4.352 1.00 96.50 112 LEU A CA 1
ATOM 842 C C . LEU A 1 112 ? -6.856 -7.512 2.895 1.00 96.50 112 LEU A C 1
ATOM 844 O O . LEU A 1 112 ? -6.222 -8.112 2.032 1.00 96.50 112 LEU A O 1
ATOM 848 N N . GLN A 1 113 ? -7.879 -6.707 2.595 1.00 96.12 113 GLN A N 1
ATOM 849 C CA . GLN A 1 113 ? -8.337 -6.490 1.221 1.00 96.12 113 GLN A CA 1
ATOM 850 C C . GLN A 1 113 ? -7.210 -5.925 0.343 1.00 96.12 113 GLN A C 1
ATOM 852 O O . GLN A 1 113 ? -7.019 -6.341 -0.805 1.00 96.12 113 GLN A O 1
ATOM 857 N N . ARG A 1 114 ? -6.428 -4.971 0.868 1.00 95.50 114 ARG A N 1
ATOM 858 C CA . ARG A 1 114 ? -5.302 -4.403 0.121 1.00 95.50 114 ARG A CA 1
ATOM 859 C C . ARG A 1 114 ? -4.176 -5.414 -0.075 1.00 95.50 114 ARG A C 1
ATOM 861 O O . ARG A 1 114 ? -3.565 -5.432 -1.148 1.00 95.50 114 ARG A O 1
ATOM 868 N N . LEU A 1 115 ? -3.920 -6.251 0.927 1.00 96.12 115 LEU A N 1
ATOM 869 C CA . LEU A 1 115 ? -2.905 -7.298 0.889 1.00 96.12 115 LEU A CA 1
ATOM 870 C C . LEU A 1 115 ? -3.269 -8.351 -0.157 1.00 96.12 115 LEU A C 1
ATOM 872 O O . LEU A 1 115 ? -2.461 -8.644 -1.037 1.00 96.12 115 LEU A O 1
ATOM 876 N N . GLU A 1 116 ? -4.507 -8.837 -0.118 1.00 95.81 116 GLU A N 1
ATOM 877 C CA . GLU A 1 116 ? -5.051 -9.787 -1.082 1.00 95.81 116 GLU A CA 1
ATOM 878 C C . GLU A 1 116 ? -4.947 -9.244 -2.507 1.00 95.81 116 GLU A C 1
ATOM 880 O O . GLU A 1 116 ? -4.370 -9.904 -3.370 1.00 95.81 116 GLU A O 1
ATOM 885 N N . LYS A 1 117 ? -5.406 -8.009 -2.756 1.00 94.06 117 LYS A N 1
ATOM 886 C CA . LYS A 1 117 ? -5.305 -7.395 -4.089 1.00 94.06 117 LYS A CA 1
ATOM 887 C C . LYS A 1 117 ? -3.854 -7.279 -4.561 1.00 94.06 117 LYS A C 1
ATOM 889 O O . LYS A 1 117 ? -3.548 -7.546 -5.721 1.00 94.06 117 LYS A O 1
ATOM 894 N N . THR A 1 118 ? -2.945 -6.893 -3.667 1.00 93.69 118 THR A N 1
ATOM 895 C CA . THR A 1 118 ? -1.524 -6.757 -4.015 1.00 93.69 118 THR A CA 1
ATOM 896 C C . THR A 1 118 ? -0.930 -8.106 -4.411 1.00 93.69 118 THR A C 1
ATOM 898 O O . THR A 1 118 ? -0.170 -8.171 -5.376 1.00 93.69 118 THR A O 1
ATOM 901 N N . LEU A 1 119 ? -1.294 -9.181 -3.707 1.00 94.31 119 LEU A N 1
ATOM 902 C CA . LEU A 1 119 ? -0.748 -10.524 -3.903 1.00 94.31 119 LEU A CA 1
ATOM 903 C C . LEU A 1 119 ? -1.485 -11.353 -4.964 1.00 94.31 119 LEU A C 1
ATOM 905 O O . LEU A 1 119 ? -0.900 -12.302 -5.487 1.00 94.31 119 LEU A O 1
ATOM 909 N N . SER A 1 120 ? -2.723 -11.016 -5.329 1.00 93.88 120 SER A N 1
ATOM 910 C CA . SER A 1 120 ? -3.492 -11.732 -6.358 1.00 93.88 120 SER A CA 1
ATOM 911 C C . SER A 1 120 ? -2.933 -11.512 -7.770 1.00 93.88 120 SER A C 1
ATOM 913 O O . SER A 1 120 ? -3.010 -12.400 -8.624 1.00 93.88 120 SER A O 1
ATOM 915 N N . SER A 1 121 ? -2.254 -10.386 -7.997 1.00 93.19 121 SER A N 1
ATOM 916 C CA . SER A 1 121 ? -1.566 -10.071 -9.250 1.00 93.19 121 SER A CA 1
ATOM 917 C C . SER A 1 121 ? -0.280 -10.889 -9.427 1.00 93.19 121 SER A C 1
ATOM 919 O O . SER A 1 121 ? 0.696 -10.718 -8.695 1.00 93.19 121 SER A O 1
ATOM 921 N N . THR A 1 122 ? -0.231 -11.738 -10.462 1.00 94.19 122 THR A N 1
ATOM 922 C CA . THR A 1 122 ? 0.982 -12.490 -10.849 1.00 94.19 122 THR A CA 1
ATOM 923 C C . THR A 1 122 ? 2.178 -11.571 -11.076 1.00 94.19 122 THR A C 1
ATOM 925 O O . THR A 1 122 ? 3.296 -11.895 -10.682 1.00 94.19 122 THR A O 1
ATOM 928 N N . LYS A 1 123 ? 1.932 -10.393 -11.655 1.00 93.31 123 LYS A N 1
ATOM 929 C CA . LYS A 1 123 ? 2.951 -9.373 -11.893 1.00 93.31 123 LYS A CA 1
ATOM 930 C C . LYS A 1 123 ? 3.547 -8.868 -10.581 1.00 93.31 123 LYS A C 1
ATOM 932 O O . LYS A 1 123 ? 4.762 -8.863 -10.433 1.00 93.31 123 LYS A O 1
ATOM 937 N N . ASN A 1 124 ? 2.710 -8.522 -9.607 1.00 94.88 124 ASN A N 1
ATOM 938 C CA . ASN A 1 124 ? 3.187 -8.050 -8.308 1.00 94.88 124 ASN A CA 1
ATOM 939 C C . ASN A 1 124 ? 3.956 -9.148 -7.568 1.00 94.88 124 ASN A C 1
ATOM 941 O O . ASN A 1 124 ? 5.011 -8.872 -7.004 1.00 94.88 124 ASN A O 1
ATOM 945 N N . ARG A 1 125 ? 3.490 -10.405 -7.634 1.00 95.56 125 ARG A N 1
ATOM 946 C CA . ARG A 1 125 ? 4.232 -11.551 -7.082 1.00 95.56 125 ARG A CA 1
ATOM 947 C C . ARG A 1 125 ? 5.612 -11.709 -7.722 1.00 95.56 125 ARG A C 1
ATOM 949 O O . ARG A 1 125 ? 6.575 -11.952 -7.002 1.00 95.56 125 ARG A O 1
ATOM 956 N N . ALA A 1 126 ? 5.727 -11.533 -9.038 1.00 95.12 126 ALA A N 1
ATOM 957 C CA . ALA A 1 126 ? 7.013 -11.582 -9.731 1.00 95.12 126 ALA A CA 1
ATOM 958 C C . ALA A 1 126 ? 7.950 -10.442 -9.289 1.00 95.12 126 ALA A C 1
ATOM 960 O O . ALA A 1 126 ? 9.105 -10.702 -8.965 1.00 95.12 126 ALA A O 1
ATOM 961 N N . LEU A 1 127 ? 7.447 -9.204 -9.193 1.00 94.75 127 LEU A N 1
ATOM 962 C CA . LEU A 1 127 ? 8.220 -8.055 -8.696 1.00 94.75 127 LEU A CA 1
ATOM 963 C C . LEU A 1 127 ? 8.724 -8.280 -7.261 1.00 94.75 127 LEU A C 1
ATOM 965 O O . LEU A 1 127 ? 9.889 -8.031 -6.960 1.00 94.75 127 LEU A O 1
ATOM 969 N N . LEU A 1 128 ? 7.862 -8.802 -6.384 1.00 95.56 128 LEU A N 1
ATOM 970 C CA . LEU A 1 128 ? 8.219 -9.154 -5.008 1.00 95.56 128 LEU A CA 1
ATOM 971 C C . LEU A 1 128 ? 9.264 -10.273 -4.951 1.00 95.56 128 LEU A C 1
ATOM 973 O O . LEU A 1 128 ? 10.150 -10.243 -4.101 1.00 95.56 128 LEU A O 1
ATOM 977 N N . HIS A 1 129 ? 9.179 -11.257 -5.846 1.00 94.88 129 HIS A N 1
ATOM 978 C CA . HIS A 1 129 ? 10.165 -12.331 -5.919 1.00 94.88 129 HIS A CA 1
ATOM 979 C C . HIS A 1 129 ? 11.542 -11.803 -6.336 1.00 94.88 129 HIS A C 1
ATOM 981 O O . HIS A 1 129 ? 12.536 -12.140 -5.699 1.00 94.88 129 HIS A O 1
ATOM 987 N N . ILE A 1 130 ? 11.593 -10.913 -7.333 1.00 94.25 130 ILE A N 1
ATOM 988 C CA . ILE A 1 130 ? 12.830 -10.237 -7.748 1.00 94.25 130 ILE A CA 1
ATOM 989 C C . ILE A 1 130 ? 13.425 -9.446 -6.579 1.00 94.25 130 ILE A C 1
ATOM 991 O O . ILE A 1 130 ? 14.616 -9.576 -6.315 1.00 94.25 130 ILE A O 1
ATOM 995 N N . ALA A 1 131 ? 12.605 -8.682 -5.847 1.00 94.38 131 ALA A N 1
ATOM 996 C CA . ALA A 1 131 ? 13.061 -7.925 -4.679 1.00 94.38 131 ALA A CA 1
ATOM 997 C C . ALA A 1 131 ? 13.725 -8.825 -3.623 1.00 94.38 131 ALA A C 1
ATOM 999 O O . ALA A 1 131 ? 14.803 -8.510 -3.135 1.00 94.38 131 ALA A O 1
ATOM 1000 N N . LYS A 1 132 ? 13.113 -9.976 -3.312 1.00 92.81 132 LYS A N 1
ATOM 1001 C CA . LYS A 1 132 ? 13.652 -10.929 -2.329 1.00 92.81 132 LYS A CA 1
ATOM 1002 C C . LYS A 1 132 ? 14.966 -11.573 -2.767 1.00 92.81 132 LYS A C 1
ATOM 1004 O O . LYS A 1 132 ? 15.852 -11.777 -1.944 1.00 92.81 132 LYS A O 1
ATOM 1009 N N . LEU A 1 133 ? 15.088 -11.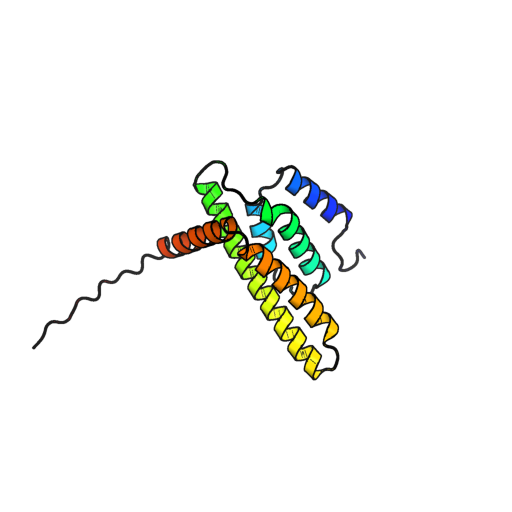927 -4.048 1.00 92.19 133 LEU A N 1
ATOM 1010 C CA . LEU A 1 133 ? 16.337 -12.474 -4.590 1.00 92.19 133 LEU A CA 1
ATOM 1011 C C . LEU A 1 133 ? 17.467 -11.447 -4.523 1.00 92.19 133 LEU A C 1
ATOM 1013 O O . LEU A 1 133 ? 18.615 -11.796 -4.271 1.00 92.19 133 LEU A O 1
ATOM 1017 N N . GLU A 1 134 ? 17.128 -10.183 -4.738 1.00 88.12 134 GLU A N 1
ATOM 1018 C CA . GLU A 1 134 ? 18.068 -9.077 -4.694 1.00 88.12 134 GLU A CA 1
ATOM 1019 C C . GLU A 1 134 ? 18.560 -8.809 -3.260 1.00 88.12 134 GLU A C 1
ATOM 1021 O O . GLU A 1 134 ? 19.770 -8.761 -3.049 1.00 88.12 134 GLU A O 1
ATOM 1026 N N . GLU A 1 135 ? 17.666 -8.798 -2.263 1.00 81.62 135 GLU A N 1
ATOM 1027 C CA . GLU A 1 135 ? 18.048 -8.743 -0.839 1.00 81.62 135 GLU A CA 1
ATOM 1028 C C . GLU A 1 135 ? 18.981 -9.901 -0.443 1.00 81.62 135 GLU A C 1
ATOM 1030 O O . GLU A 1 135 ? 19.969 -9.690 0.259 1.00 81.62 135 GLU A O 1
ATOM 1035 N N . ALA A 1 136 ? 18.713 -11.119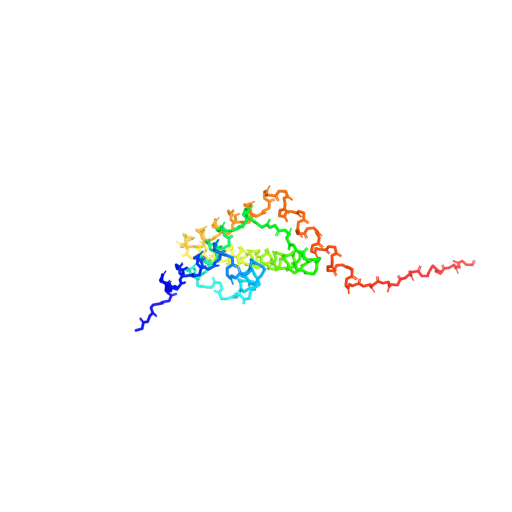 -0.926 1.00 76.06 136 ALA A N 1
ATOM 1036 C CA . ALA A 1 136 ? 19.564 -12.279 -0.661 1.00 76.06 136 ALA A CA 1
ATOM 1037 C C . ALA A 1 136 ? 20.944 -12.168 -1.336 1.00 76.06 136 ALA A C 1
ATOM 1039 O O . ALA A 1 136 ? 21.951 -12.554 -0.748 1.00 76.06 136 ALA A O 1
ATOM 1040 N N . CYS A 1 137 ? 21.010 -11.611 -2.548 1.00 66.69 137 CYS A N 1
ATOM 1041 C CA . CYS A 1 137 ? 22.260 -11.400 -3.283 1.00 66.69 137 CYS A CA 1
ATOM 1042 C C . CYS A 1 137 ? 23.173 -10.367 -2.593 1.00 66.69 137 CYS A C 1
ATOM 1044 O O . CYS A 1 137 ? 24.397 -10.485 -2.633 1.00 66.69 137 CYS A O 1
ATOM 1046 N N . MET A 1 138 ? 22.584 -9.385 -1.902 1.00 58.47 138 MET A N 1
ATOM 1047 C CA . MET A 1 138 ? 23.318 -8.406 -1.090 1.00 58.47 138 MET A CA 1
ATOM 1048 C C . MET A 1 138 ? 23.882 -8.992 0.221 1.00 58.47 138 MET A C 1
ATOM 1050 O O . MET A 1 138 ? 24.734 -8.358 0.844 1.00 58.47 138 MET A O 1
ATOM 1054 N N . CYS A 1 139 ? 23.469 -10.201 0.625 1.00 45.59 139 CYS A N 1
ATOM 1055 C CA . CYS A 1 139 ? 24.031 -10.949 1.752 1.00 45.59 139 CYS A CA 1
ATOM 1056 C C . CYS A 1 139 ? 24.818 -12.185 1.269 1.00 45.59 139 CYS A C 1
ATOM 1058 O O . CYS A 1 139 ? 24.316 -13.306 1.370 1.00 45.59 139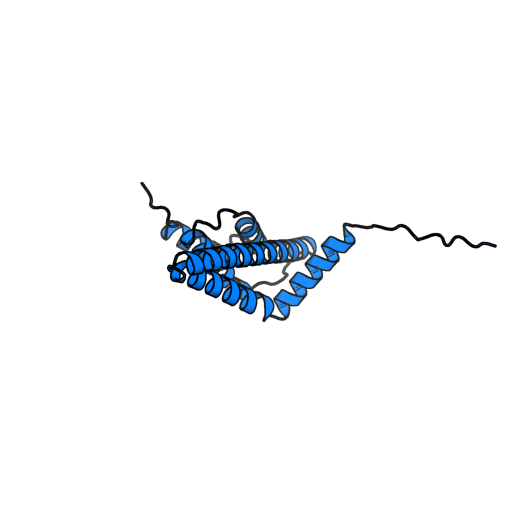 CYS A O 1
ATOM 1060 N N . PRO A 1 140 ? 26.073 -12.051 0.798 1.00 46.50 140 PRO A N 1
ATOM 1061 C CA . PRO A 1 140 ? 26.933 -13.205 0.578 1.00 46.50 140 PRO A CA 1
ATOM 1062 C C . PRO A 1 140 ? 27.440 -13.723 1.930 1.00 46.50 140 PRO A C 1
ATOM 1064 O O . PRO A 1 140 ? 28.573 -13.469 2.329 1.00 46.50 140 PRO A O 1
ATOM 1067 N N . SER A 1 141 ? 26.609 -14.456 2.667 1.00 47.34 141 SER A N 1
ATOM 1068 C CA . SER A 1 141 ? 27.106 -15.318 3.736 1.00 47.34 141 SER A CA 1
ATOM 1069 C C . SER A 1 141 ? 27.478 -16.675 3.142 1.00 47.34 141 SER A C 1
ATOM 1071 O O . SER A 1 141 ? 26.700 -17.624 3.210 1.00 47.34 141 SER A O 1
ATOM 1073 N N . SER A 1 142 ? 28.682 -16.770 2.577 1.00 45.50 142 SER A N 1
ATOM 1074 C CA . SER A 1 142 ? 29.455 -18.007 2.727 1.00 45.50 142 SER A CA 1
ATOM 1075 C C . SER A 1 142 ? 30.040 -18.003 4.144 1.00 45.50 142 SER A C 1
ATOM 1077 O O . SER A 1 142 ? 30.508 -16.965 4.617 1.00 45.50 142 SER A O 1
ATOM 1079 N N . PRO A 1 143 ? 30.015 -19.149 4.834 1.00 46.81 143 PRO A N 1
ATOM 1080 C CA . PRO A 1 143 ? 31.198 -19.989 4.759 1.00 46.81 143 PRO A CA 1
ATOM 1081 C C . PRO A 1 143 ? 30.847 -21.410 4.326 1.00 46.81 143 PRO A C 1
ATOM 1083 O O . PRO A 1 143 ? 29.936 -22.044 4.857 1.00 46.81 143 PRO A O 1
ATOM 1086 N N . GLU A 1 144 ? 31.626 -21.916 3.373 1.00 40.97 144 GLU A N 1
ATOM 1087 C CA . GLU A 1 144 ? 31.797 -23.346 3.157 1.00 40.97 144 GLU A CA 1
ATOM 1088 C C . GLU A 1 144 ? 32.145 -24.002 4.499 1.00 40.97 144 GLU A C 1
ATOM 1090 O O . GLU A 1 144 ? 33.171 -23.713 5.119 1.00 40.97 144 GLU A O 1
ATOM 1095 N N . SER A 1 145 ? 31.264 -24.877 4.973 1.00 40.41 145 SER A N 1
ATOM 1096 C CA . SER A 1 145 ? 31.547 -25.776 6.080 1.00 40.41 145 SER A CA 1
ATOM 1097 C C . SER A 1 145 ? 32.596 -26.785 5.619 1.00 40.41 145 SER A C 1
ATOM 1099 O O . SER A 1 145 ? 32.264 -27.819 5.035 1.00 40.41 145 SER A O 1
ATOM 1101 N N . HIS A 1 146 ? 33.867 -26.474 5.874 1.00 42.88 146 HIS A N 1
ATOM 1102 C CA . HIS A 1 146 ? 34.938 -27.459 5.871 1.00 42.88 146 HIS A CA 1
ATOM 1103 C C . HIS A 1 146 ? 34.558 -28.606 6.815 1.00 42.88 146 HIS A C 1
ATOM 1105 O O . HIS A 1 146 ? 34.448 -28.445 8.030 1.00 42.88 146 HIS A O 1
ATOM 1111 N N . LEU A 1 147 ? 34.335 -29.762 6.203 1.00 46.53 147 LEU A N 1
ATOM 1112 C CA . LEU A 1 147 ? 34.173 -31.066 6.823 1.00 46.53 147 LEU A CA 1
ATOM 1113 C C . LEU A 1 147 ? 35.427 -31.391 7.664 1.00 46.53 147 LEU A C 1
ATOM 1115 O O . LEU A 1 147 ? 36.522 -31.413 7.094 1.00 46.53 147 LEU A O 1
ATOM 1119 N N . PRO A 1 148 ? 35.335 -31.692 8.971 1.00 54.28 148 PRO A N 1
ATOM 1120 C CA . PRO A 1 148 ? 36.424 -32.376 9.646 1.00 54.28 148 PRO A CA 1
ATOM 1121 C C . PRO A 1 148 ? 36.342 -33.863 9.282 1.00 54.28 148 PRO A C 1
ATOM 1123 O O . PRO A 1 148 ? 35.496 -34.602 9.781 1.00 54.28 148 PRO A O 1
ATOM 1126 N N . LEU A 1 149 ? 37.220 -34.298 8.378 1.00 50.28 149 LEU A N 1
ATOM 1127 C CA . LEU A 1 149 ? 37.630 -35.698 8.303 1.00 50.28 149 LEU A CA 1
ATOM 1128 C C . LEU A 1 149 ? 38.423 -36.019 9.576 1.00 50.28 149 LEU A C 1
ATOM 1130 O O . LEU A 1 149 ? 39.476 -35.424 9.774 1.00 50.28 149 LEU A O 1
ATOM 1134 N N . LEU A 1 150 ? 37.927 -36.933 10.411 1.00 42.09 150 LEU A N 1
ATOM 1135 C CA . LEU A 1 150 ? 38.718 -37.903 11.186 1.00 42.09 150 LEU A CA 1
ATOM 1136 C C . LEU A 1 150 ? 37.758 -38.995 11.717 1.00 42.09 150 LEU A C 1
ATOM 1138 O O . LEU A 1 150 ? 36.568 -38.704 11.888 1.00 42.09 150 LEU A O 1
ATOM 1142 N N . PRO A 1 151 ? 38.209 -40.244 11.938 1.00 57.97 151 PRO A N 1
ATOM 1143 C CA . PRO A 1 151 ? 39.431 -40.590 12.674 1.00 57.97 151 PRO A CA 1
ATOM 1144 C C . PRO A 1 151 ? 40.625 -41.034 11.827 1.00 57.97 151 PRO A C 1
ATOM 1146 O O . PRO A 1 151 ? 40.408 -41.570 10.718 1.00 57.97 151 PRO A O 1
#